Protein AF-A0A454FES8-F1 (afdb_monomer_lite)

Secondary structure (DSSP, 8-state):
-PPPPHHHHHHHHHHHHTT--HHHHHHHHHHHHH--EEEEEE-TTS-EEEETTEESTT-

Foldseek 3Di:
DPDPPPVLVVVLVVCVVVVHDPVVSVCSVLCVPQPAAQDWDQDPVRFTAHGSGDGDPVD

Organism: Escherichia coli (NCBI:txid562)

pLDDT: mean 94.87, std 6.34, range [54.25, 98.0]

Radius of gyration: 14.06 Å; chains: 1; bounding box: 33×21×33 Å

Structure (mmCIF, N/CA/C/O backbone):
data_AF-A0A454FES8-F1
#
_entry.id   AF-A0A454FES8-F1
#
loop_
_atom_site.group_PDB
_atom_site.id
_atom_site.type_symbol
_atom_site.label_atom_id
_atom_site.label_alt_id
_atom_site.label_comp_id
_atom_site.label_asym_id
_atom_site.label_entity_id
_atom_site.label_seq_id
_atom_site.pdbx_PDB_ins_code
_atom_site.Cartn_x
_atom_site.Cartn_y
_atom_site.Cartn_z
_atom_site.occupancy
_atom_site.B_iso_or_equiv
_atom_site.auth_seq_id
_atom_site.auth_comp_id
_atom_site.auth_asym_id
_atom_site.auth_atom_id
_atom_site.pdbx_PDB_model_num
ATOM 1 N N . MET A 1 1 ? -7.156 4.496 -21.041 1.00 54.25 1 MET A N 1
ATOM 2 C CA . MET A 1 1 ? -6.779 4.487 -19.611 1.00 54.25 1 MET A CA 1
ATOM 3 C C . MET A 1 1 ? -6.158 5.833 -19.276 1.00 54.25 1 MET A C 1
ATOM 5 O O . MET A 1 1 ? -5.331 6.286 -20.066 1.00 54.25 1 MET A 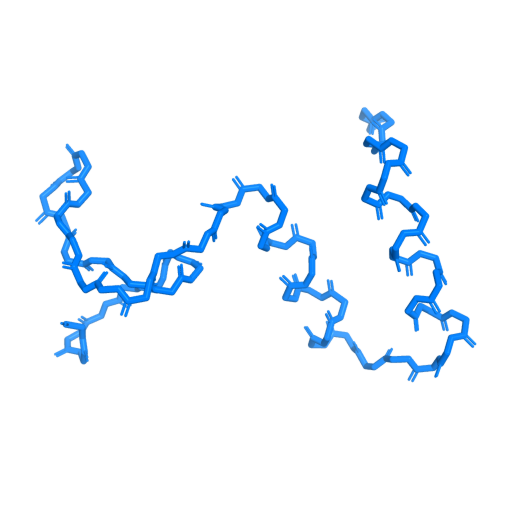O 1
ATOM 9 N N . PRO A 1 2 ? -6.565 6.502 -18.187 1.00 73.25 2 PRO A N 1
ATOM 10 C CA . PRO A 1 2 ? -5.912 7.733 -17.760 1.00 73.25 2 PRO A CA 1
ATOM 11 C C . PRO A 1 2 ? -4.418 7.483 -17.532 1.00 73.25 2 PRO A C 1
ATOM 13 O O . PRO A 1 2 ? -3.997 6.402 -17.116 1.00 73.25 2 PRO A O 1
ATOM 16 N N . LYS A 1 3 ? -3.600 8.482 -17.860 1.00 87.31 3 LYS A N 1
ATOM 17 C CA . LYS A 1 3 ? -2.150 8.404 -17.689 1.00 87.31 3 LYS A CA 1
ATOM 18 C C . LYS A 1 3 ? -1.838 8.323 -16.195 1.00 87.31 3 LYS A C 1
ATOM 20 O O . LYS A 1 3 ? -2.272 9.186 -15.439 1.00 87.31 3 LYS A O 1
ATOM 25 N N . LEU A 1 4 ? -1.063 7.315 -15.787 1.00 92.19 4 LEU A N 1
ATOM 26 C CA . LEU A 1 4 ? -0.625 7.198 -14.396 1.00 92.19 4 LEU A CA 1
ATOM 27 C C . LEU A 1 4 ? 0.127 8.465 -13.954 1.00 92.19 4 LEU A C 1
ATOM 29 O O . LEU A 1 4 ? 0.911 9.007 -14.751 1.00 92.19 4 LEU A O 1
ATOM 33 N N . PRO A 1 5 ? -0.039 8.900 -12.689 1.00 95.19 5 PRO A N 1
ATOM 34 C CA . PRO A 1 5 ? 0.748 9.981 -12.120 1.00 95.19 5 PRO A CA 1
ATOM 35 C C . PRO A 1 5 ? 2.243 9.753 -12.348 1.00 95.19 5 PRO A C 1
ATOM 37 O O . PRO A 1 5 ? 2.754 8.639 -12.203 1.00 95.19 5 PRO A O 1
ATOM 40 N N . ALA A 1 6 ? 2.958 10.820 -12.709 1.00 95.44 6 ALA A N 1
ATOM 41 C CA . ALA A 1 6 ? 4.390 10.757 -12.980 1.00 95.44 6 ALA A CA 1
ATOM 42 C C . ALA A 1 6 ? 5.218 10.061 -11.875 1.00 95.44 6 ALA A C 1
ATOM 44 O O . ALA A 1 6 ? 6.056 9.234 -12.250 1.00 95.44 6 ALA A O 1
ATOM 45 N N . PRO A 1 7 ? 5.013 10.324 -10.563 1.00 94.31 7 PRO A N 1
ATOM 46 C CA . PRO A 1 7 ? 5.787 9.655 -9.515 1.00 94.31 7 PRO A CA 1
ATOM 47 C C . PRO A 1 7 ? 5.491 8.153 -9.438 1.00 94.31 7 PRO A C 1
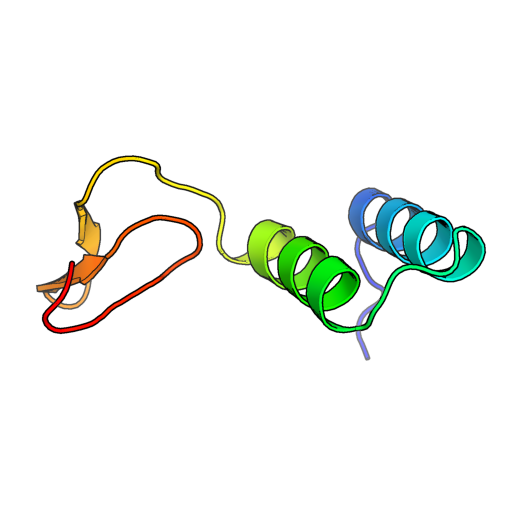ATOM 49 O O . PRO A 1 7 ? 6.427 7.353 -9.420 1.00 94.31 7 PRO A O 1
ATOM 52 N N . LEU A 1 8 ? 4.212 7.761 -9.488 1.00 95.81 8 LEU A N 1
ATOM 53 C CA . LEU A 1 8 ? 3.806 6.355 -9.464 1.00 95.81 8 LEU A CA 1
ATOM 54 C C . LEU A 1 8 ? 4.395 5.595 -10.656 1.00 95.81 8 LEU A C 1
ATOM 56 O O . LEU A 1 8 ? 5.044 4.565 -10.494 1.00 95.81 8 LEU A O 1
ATOM 60 N N . ARG A 1 9 ? 4.247 6.146 -11.863 1.00 96.00 9 ARG A N 1
ATOM 61 C CA . ARG A 1 9 ? 4.745 5.521 -13.092 1.00 96.00 9 ARG A CA 1
ATOM 62 C C . ARG A 1 9 ? 6.255 5.282 -13.059 1.00 96.00 9 ARG A C 1
ATOM 64 O O . ARG A 1 9 ? 6.698 4.203 -13.437 1.00 96.00 9 ARG A O 1
ATOM 71 N N . LYS A 1 10 ? 7.043 6.265 -12.606 1.00 96.75 10 LYS A N 1
ATOM 72 C CA . LYS A 1 10 ? 8.505 6.118 -12.482 1.00 96.75 10 LYS A CA 1
ATOM 73 C C . LYS A 1 10 ? 8.871 4.988 -11.517 1.00 96.75 10 LYS A C 1
ATOM 75 O O . LYS A 1 10 ? 9.735 4.180 -11.842 1.00 96.75 10 LYS A O 1
ATOM 80 N N . LYS A 1 11 ? 8.187 4.907 -10.371 1.00 96.62 11 LYS A N 1
ATOM 81 C CA . LYS A 1 11 ? 8.430 3.873 -9.357 1.00 96.62 11 LYS A CA 1
ATOM 82 C C . LYS A 1 11 ? 8.111 2.471 -9.883 1.00 96.62 11 LYS A C 1
ATOM 84 O O . LYS A 1 11 ? 8.923 1.568 -9.721 1.00 96.62 11 LYS A O 1
ATOM 89 N N . LEU A 1 12 ? 6.978 2.300 -10.564 1.00 97.00 12 LEU A N 1
ATOM 90 C CA . LEU A 1 12 ? 6.587 1.005 -11.131 1.00 97.00 12 LEU A CA 1
ATOM 91 C C . LEU A 1 12 ? 7.537 0.547 -12.244 1.00 97.00 12 LEU A C 1
ATOM 93 O O . LEU A 1 12 ? 7.927 -0.615 -12.258 1.00 97.00 12 LEU A O 1
ATOM 97 N N . ILE A 1 13 ? 7.966 1.453 -13.132 1.00 97.00 13 ILE A N 1
ATOM 98 C CA . ILE A 1 13 ? 8.968 1.130 -14.162 1.00 97.00 13 ILE A CA 1
ATOM 99 C C . ILE A 1 13 ? 10.276 0.673 -13.511 1.00 97.00 13 ILE A C 1
ATOM 101 O O . ILE A 1 13 ? 10.828 -0.344 -13.915 1.00 97.00 13 ILE A O 1
ATOM 105 N N . ALA A 1 14 ? 10.751 1.382 -12.483 1.00 97.94 14 ALA A N 1
ATOM 106 C CA . ALA A 1 14 ? 11.966 0.997 -11.771 1.00 97.94 14 ALA A CA 1
ATOM 107 C C . ALA A 1 14 ? 11.852 -0.403 -11.139 1.00 97.94 14 ALA A C 1
ATOM 109 O O . ALA A 1 14 ? 12.786 -1.191 -11.249 1.00 97.94 14 ALA A O 1
ATOM 110 N N . LEU A 1 15 ? 10.704 -0.740 -10.540 1.00 97.75 15 LEU A N 1
ATOM 111 C CA . LEU A 1 15 ? 10.455 -2.073 -9.974 1.00 97.75 15 LEU A CA 1
ATOM 112 C C . LEU A 1 15 ? 10.465 -3.172 -11.044 1.00 97.75 15 LEU A C 1
ATOM 114 O O . LEU A 1 15 ? 11.078 -4.214 -10.835 1.00 97.75 15 LEU A O 1
ATOM 118 N N . VAL A 1 16 ? 9.836 -2.930 -12.197 1.00 96.75 16 VAL A N 1
ATOM 119 C CA . VAL A 1 16 ? 9.846 -3.878 -13.325 1.00 96.75 16 VAL A CA 1
ATOM 120 C C . VAL A 1 16 ? 11.270 -4.093 -13.842 1.00 96.75 16 VAL A C 1
ATOM 122 O O . VAL A 1 16 ? 11.687 -5.233 -14.023 1.00 96.75 16 VAL A O 1
ATOM 125 N N . LEU A 1 17 ? 12.038 -3.016 -14.032 1.00 97.75 17 LEU A N 1
ATOM 126 C CA . LEU A 1 17 ? 13.431 -3.097 -14.489 1.00 97.75 17 LEU A CA 1
ATOM 127 C C . LEU A 1 17 ? 14.350 -3.793 -13.475 1.00 97.75 17 LEU A C 1
ATOM 129 O O . LEU A 1 17 ? 15.319 -4.431 -13.872 1.00 97.75 17 LEU A O 1
ATOM 133 N N . ALA A 1 18 ? 14.035 -3.703 -12.182 1.00 97.69 18 ALA A N 1
ATOM 134 C CA . ALA A 1 18 ? 14.741 -4.411 -11.117 1.00 97.69 18 ALA A CA 1
ATOM 135 C C . ALA A 1 18 ? 14.341 -5.896 -10.989 1.00 97.69 18 ALA A C 1
ATOM 137 O O . ALA A 1 18 ? 14.842 -6.580 -10.100 1.00 97.69 18 ALA A O 1
ATOM 138 N N . GLY A 1 19 ? 13.433 -6.402 -11.834 1.00 96.88 19 GLY A N 1
ATOM 139 C CA . GLY A 1 19 ? 12.959 -7.787 -11.772 1.00 96.88 19 GLY A CA 1
ATOM 140 C C . GLY A 1 19 ? 12.044 -8.076 -10.578 1.00 96.88 19 GLY A C 1
ATOM 141 O O . GLY A 1 19 ? 11.964 -9.219 -10.131 1.00 96.88 19 GLY A O 1
ATOM 142 N N . ALA A 1 20 ? 11.367 -7.059 -10.033 1.00 96.81 20 ALA A N 1
ATOM 143 C CA . ALA A 1 20 ? 10.455 -7.249 -8.912 1.00 96.81 20 ALA A CA 1
ATOM 144 C C . ALA A 1 20 ? 9.273 -8.154 -9.296 1.00 96.81 20 ALA A C 1
ATOM 146 O O . ALA A 1 20 ? 8.695 -8.039 -10.379 1.00 96.81 20 ALA A O 1
ATOM 147 N N . GLY A 1 21 ? 8.875 -9.023 -8.365 1.00 97.19 21 GLY A N 1
ATOM 148 C CA . GLY A 1 21 ? 7.686 -9.853 -8.522 1.00 97.19 21 GLY A CA 1
ATOM 149 C C . GLY A 1 21 ? 6.393 -9.033 -8.543 1.00 97.19 21 GLY A C 1
ATOM 150 O O . GLY A 1 21 ? 6.328 -7.899 -8.055 1.00 97.19 21 GLY A O 1
ATOM 151 N N . THR A 1 22 ? 5.326 -9.644 -9.062 1.00 95.81 22 THR A N 1
ATOM 152 C CA . THR A 1 22 ? 3.993 -9.026 -9.170 1.00 95.81 22 THR A CA 1
ATOM 153 C C . THR A 1 22 ? 3.461 -8.536 -7.827 1.00 95.81 22 THR A C 1
ATOM 155 O O . THR A 1 22 ? 2.855 -7.471 -7.778 1.00 95.81 22 THR A O 1
ATOM 158 N N . PHE A 1 23 ? 3.751 -9.253 -6.737 1.00 95.56 23 PHE A N 1
ATOM 159 C CA . PHE A 1 23 ? 3.3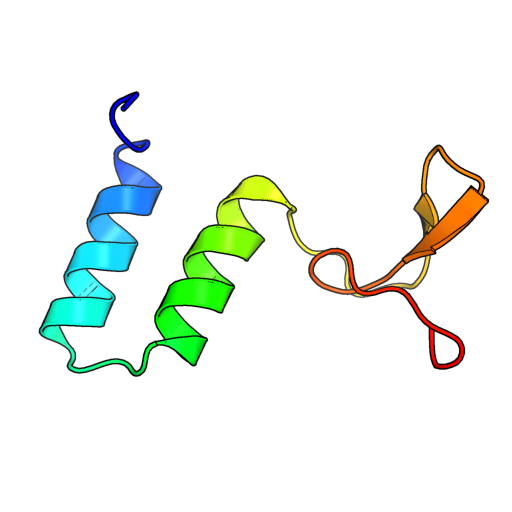75 -8.852 -5.382 1.00 95.56 23 PHE A CA 1
ATOM 160 C C . PHE A 1 23 ? 3.938 -7.473 -5.016 1.00 95.56 23 PHE A C 1
ATOM 162 O O . PHE A 1 23 ? 3.186 -6.566 -4.674 1.00 95.56 23 PHE A O 1
ATOM 169 N N . THR A 1 24 ? 5.248 -7.269 -5.176 1.00 96.12 24 THR A N 1
ATOM 170 C CA . THR A 1 24 ? 5.904 -5.994 -4.854 1.00 96.12 24 THR A CA 1
ATOM 171 C C . THR A 1 24 ? 5.372 -4.849 -5.710 1.00 96.12 24 THR A C 1
ATOM 173 O O . THR A 1 24 ? 5.192 -3.737 -5.208 1.00 96.12 24 THR A O 1
ATOM 176 N N . ILE A 1 25 ? 5.115 -5.103 -6.994 1.00 96.50 25 ILE A N 1
ATOM 177 C CA . ILE A 1 25 ? 4.537 -4.112 -7.911 1.00 96.50 25 ILE A CA 1
ATOM 178 C C . ILE A 1 25 ? 3.117 -3.747 -7.460 1.00 96.50 25 ILE A C 1
ATOM 180 O O . ILE A 1 25 ? 2.793 -2.561 -7.378 1.00 96.50 25 ILE A O 1
ATOM 184 N N . ALA A 1 26 ? 2.300 -4.746 -7.118 1.00 94.62 26 ALA A N 1
ATOM 185 C CA . ALA A 1 26 ? 0.932 -4.554 -6.657 1.00 94.62 26 ALA A CA 1
ATOM 186 C C . ALA A 1 26 ? 0.884 -3.743 -5.358 1.00 94.62 26 ALA A C 1
ATOM 188 O O . ALA A 1 26 ? 0.180 -2.741 -5.327 1.00 94.62 26 ALA A O 1
ATOM 189 N N . THR A 1 27 ? 1.695 -4.075 -4.347 1.00 93.69 27 THR A N 1
ATOM 190 C CA . THR A 1 27 ? 1.762 -3.319 -3.080 1.00 93.69 27 THR A CA 1
ATOM 191 C C . THR A 1 27 ? 2.080 -1.841 -3.302 1.00 93.69 27 THR A C 1
ATOM 193 O O . THR A 1 27 ? 1.519 -0.963 -2.653 1.00 93.69 27 THR A O 1
ATOM 196 N N . HIS A 1 28 ? 2.990 -1.540 -4.230 1.00 94.38 28 HIS A N 1
ATOM 197 C CA . HIS A 1 28 ? 3.360 -0.162 -4.537 1.00 94.38 28 HIS A CA 1
ATOM 198 C C . HIS A 1 28 ? 2.292 0.589 -5.325 1.00 94.38 28 HIS A C 1
ATOM 200 O O . HIS A 1 28 ? 2.151 1.800 -5.155 1.00 94.38 28 HIS A O 1
ATOM 206 N N . TYR A 1 29 ? 1.575 -0.114 -6.199 1.00 95.19 29 TYR A N 1
ATOM 207 C CA . TYR A 1 29 ? 0.446 0.449 -6.918 1.00 95.19 29 TYR A CA 1
ATOM 208 C C . TYR A 1 29 ? -0.714 0.749 -5.968 1.00 95.19 29 TYR A C 1
ATOM 210 O O . TYR A 1 29 ? -1.187 1.881 -5.946 1.00 95.19 29 TYR A O 1
ATOM 218 N N . THR A 1 30 ? -1.133 -0.226 -5.158 1.00 94.50 30 THR A N 1
ATOM 219 C CA . THR A 1 30 ? -2.249 -0.074 -4.215 1.00 94.50 30 THR A CA 1
ATOM 220 C C . THR A 1 30 ? -1.926 0.960 -3.146 1.00 94.50 30 THR A C 1
ATOM 222 O O . THR A 1 30 ? -2.696 1.896 -2.960 1.00 94.50 30 THR A O 1
ATOM 225 N N . GLY A 1 31 ? -0.740 0.897 -2.536 1.00 94.88 31 GLY A N 1
ATOM 226 C CA . GLY A 1 31 ? -0.343 1.836 -1.485 1.00 94.88 31 GLY A CA 1
ATOM 227 C C . GLY A 1 31 ? -0.243 3.299 -1.935 1.00 94.88 31 GLY A C 1
ATOM 228 O O . GLY A 1 31 ? -0.320 4.190 -1.096 1.00 94.88 31 GLY A O 1
ATOM 229 N N . TYR A 1 32 ? -0.097 3.576 -3.238 1.00 95.00 32 TYR A N 1
ATOM 230 C CA . TYR A 1 32 ? -0.158 4.950 -3.754 1.00 95.00 32 TYR A CA 1
ATOM 231 C C . TYR A 1 32 ? -1.574 5.539 -3.688 1.00 95.00 32 TYR A C 1
ATOM 233 O O . TYR A 1 32 ? -1.713 6.747 -3.512 1.00 95.00 32 TYR A O 1
ATOM 241 N N . TRP A 1 33 ? -2.604 4.707 -3.858 1.00 95.12 33 TRP A N 1
ATOM 242 C CA . TRP A 1 33 ? -4.002 5.143 -3.909 1.00 95.12 33 TRP A CA 1
ATOM 243 C C . TRP A 1 33 ? -4.715 4.997 -2.566 1.00 95.12 33 TRP A C 1
ATOM 245 O O . TRP A 1 33 ? -5.449 5.900 -2.184 1.00 95.12 33 TRP A O 1
ATOM 255 N N . GLU A 1 34 ? -4.466 3.900 -1.854 1.00 95.00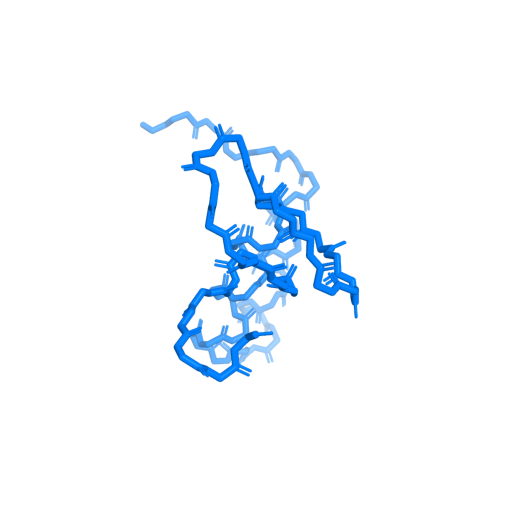 34 GLU A N 1
ATOM 256 C CA . GLU A 1 34 ? -5.113 3.594 -0.570 1.00 95.00 34 GLU A CA 1
ATOM 257 C C . GLU A 1 34 ? -4.497 4.375 0.601 1.00 95.00 34 GLU A C 1
ATOM 259 O O . GLU A 1 34 ? -5.158 4.664 1.593 1.00 95.00 34 GLU A O 1
ATOM 264 N N . GLY A 1 35 ? -3.214 4.738 0.497 1.00 93.06 35 GLY A N 1
ATOM 265 C CA . GLY A 1 35 ? -2.452 5.251 1.634 1.00 93.06 35 GLY A CA 1
ATOM 266 C C . GLY A 1 35 ? -2.023 4.139 2.597 1.00 93.06 35 GLY A C 1
ATOM 267 O O . GLY A 1 35 ? -2.157 2.951 2.305 1.00 93.06 35 GLY A O 1
ATOM 268 N N . LYS A 1 36 ? -1.419 4.526 3.727 1.00 94.69 36 LYS A N 1
ATOM 269 C CA . LYS A 1 36 ? -0.948 3.591 4.755 1.00 94.69 36 LYS A CA 1
ATOM 270 C C . LYS A 1 36 ? -1.219 4.140 6.149 1.00 94.69 36 LYS A C 1
ATOM 272 O O . LYS A 1 36 ? -0.711 5.210 6.473 1.00 94.69 36 LYS A O 1
ATOM 277 N N . GLU A 1 37 ? -1.894 3.355 6.976 1.00 96.25 37 GLU A N 1
ATOM 278 C CA . GLU A 1 37 ? -2.087 3.629 8.399 1.00 96.25 37 GLU A CA 1
ATOM 279 C C . GLU A 1 37 ? -1.552 2.449 9.225 1.00 96.25 37 GLU A C 1
ATOM 281 O O . GLU A 1 37 ? -1.861 1.296 8.944 1.00 96.25 37 GLU A O 1
ATOM 286 N N . ASN A 1 38 ? -0.676 2.700 10.200 1.00 96.50 38 ASN A N 1
ATOM 287 C CA . ASN A 1 38 ? -0.052 1.613 10.976 1.00 96.50 38 ASN A CA 1
ATOM 288 C C . ASN A 1 38 ? -0.842 1.275 12.250 1.00 96.50 38 ASN A C 1
ATOM 290 O O . ASN A 1 38 ? -0.456 0.353 12.967 1.00 96.50 38 ASN A O 1
ATOM 294 N N . SER A 1 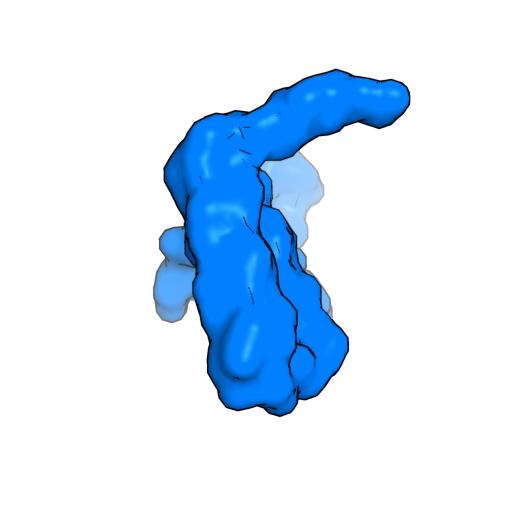39 ? -1.900 2.028 12.546 1.00 96.81 39 SER A N 1
ATOM 295 C CA . SER A 1 39 ? -2.818 1.788 13.656 1.00 96.81 39 SER A CA 1
ATOM 296 C C . SER A 1 39 ? -4.199 1.369 13.147 1.00 96.81 39 SER A C 1
ATOM 298 O O . SER A 1 39 ? -4.619 1.776 12.069 1.00 96.81 39 SER A O 1
ATOM 300 N N . THR A 1 40 ? -4.917 0.525 13.887 1.00 97.56 40 THR A N 1
ATOM 301 C CA . THR A 1 40 ? -6.297 0.190 13.509 1.00 97.56 40 THR A CA 1
ATOM 302 C C . THR A 1 40 ? -7.182 1.430 13.647 1.00 97.56 40 THR A C 1
ATOM 304 O O . THR A 1 40 ? -7.159 2.098 14.684 1.00 97.56 40 THR A O 1
ATOM 307 N N . TYR A 1 41 ? -7.983 1.724 12.624 1.00 97.00 41 TYR A N 1
ATOM 308 C CA . TYR A 1 41 ? -8.978 2.796 12.631 1.00 97.00 41 TYR A CA 1
ATOM 309 C C . TYR A 1 41 ? -10.334 2.288 12.134 1.00 97.00 41 TYR A C 1
ATOM 311 O O . TYR A 1 41 ? -10.422 1.252 11.480 1.00 97.00 41 TYR A O 1
ATOM 319 N N . ILE A 1 42 ? -11.399 3.024 12.454 1.00 97.94 42 ILE A N 1
ATOM 320 C CA . ILE A 1 42 ? -12.732 2.768 11.908 1.00 97.94 42 ILE A CA 1
ATOM 321 C C . ILE A 1 42 ? -12.901 3.620 10.658 1.00 97.94 42 ILE A C 1
ATOM 323 O O . ILE A 1 42 ? -12.819 4.850 10.723 1.00 97.94 42 ILE A O 1
ATOM 327 N N . ASP A 1 43 ? -13.098 2.969 9.518 1.00 96.94 43 ASP A N 1
ATOM 328 C CA . ASP A 1 43 ? -13.320 3.662 8.256 1.00 96.94 43 ASP A CA 1
ATOM 329 C C . ASP A 1 43 ? -14.728 4.305 8.188 1.00 96.94 43 ASP A C 1
ATOM 331 O O . ASP A 1 43 ? -15.565 4.090 9.072 1.00 96.94 43 ASP A O 1
ATOM 335 N N . PRO A 1 44 ? -15.043 5.101 7.147 1.00 97.44 44 PRO A N 1
ATOM 336 C CA . PRO A 1 44 ? -16.342 5.773 7.029 1.00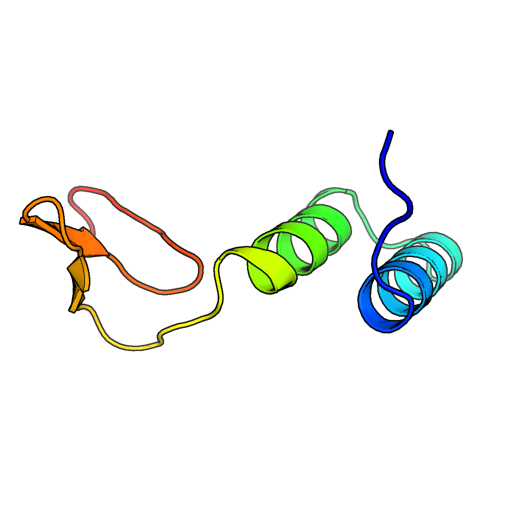 97.44 44 PRO A CA 1
ATOM 337 C C . PRO A 1 44 ? -17.567 4.846 6.988 1.00 97.44 44 PRO A C 1
ATOM 339 O O . PRO A 1 44 ? -18.692 5.325 7.128 1.00 97.44 44 PRO A O 1
ATOM 342 N N . THR A 1 45 ? -17.374 3.545 6.769 1.00 97.25 45 THR A N 1
ATOM 343 C CA . THR A 1 45 ? -18.442 2.537 6.736 1.00 97.25 45 THR A CA 1
ATOM 344 C C . THR A 1 45 ? -18.621 1.808 8.068 1.00 97.25 45 THR A C 1
ATOM 346 O O . THR A 1 45 ? -19.555 1.021 8.205 1.00 97.25 45 THR A O 1
ATOM 349 N N . GLY A 1 46 ? -17.773 2.090 9.062 1.00 97.38 46 GLY A N 1
ATOM 350 C CA . GLY A 1 46 ? -17.796 1.420 10.361 1.00 97.38 46 GLY A CA 1
ATOM 351 C C . GLY A 1 46 ? -16.930 0.158 10.427 1.00 97.38 46 GLY A C 1
ATOM 352 O O . GLY A 1 46 ? -17.047 -0.594 11.393 1.00 97.38 46 GLY A O 1
ATOM 353 N N . THR A 1 47 ? -16.071 -0.082 9.432 1.00 97.75 47 THR A N 1
ATOM 354 C CA . THR A 1 47 ? -15.233 -1.288 9.358 1.00 97.75 47 THR A CA 1
ATOM 355 C C . THR A 1 47 ? -13.861 -1.036 10.004 1.00 97.75 47 THR A C 1
ATOM 357 O O . THR A 1 47 ? -13.246 -0.007 9.709 1.00 97.75 47 THR A O 1
ATOM 360 N N . PRO A 1 48 ? -13.361 -1.935 10.879 1.00 98.00 48 PRO A N 1
ATOM 361 C CA . PRO A 1 48 ? -11.975 -1.906 11.344 1.00 98.00 48 PRO A CA 1
ATOM 362 C C . PRO A 1 48 ? -10.993 -2.124 10.189 1.00 98.00 48 PRO A C 1
ATOM 364 O O . PRO A 1 48 ? -11.069 -3.134 9.484 1.00 98.00 48 PRO A O 1
ATOM 367 N N . THR A 1 49 ? -10.060 -1.186 10.028 1.00 97.94 49 THR A N 1
ATOM 368 C CA . THR A 1 49 ? -9.124 -1.139 8.899 1.00 97.94 49 THR A CA 1
ATOM 369 C C . THR A 1 49 ? -7.706 -0.793 9.372 1.00 97.94 49 THR A C 1
ATOM 371 O O . THR A 1 49 ? -7.528 0.027 10.274 1.00 97.94 49 THR A O 1
ATOM 374 N N . ILE A 1 50 ? -6.678 -1.406 8.771 1.00 97.50 50 ILE A N 1
ATOM 375 C CA . ILE A 1 50 ? -5.250 -1.152 9.064 1.00 97.50 50 ILE A CA 1
ATOM 376 C C . ILE A 1 50 ? -4.376 -1.286 7.799 1.00 97.50 50 ILE A C 1
ATOM 378 O O . ILE A 1 50 ? -4.798 -1.795 6.762 1.00 97.50 50 ILE A O 1
ATOM 382 N N . CYS A 1 51 ? -3.115 -0.865 7.863 1.00 96.00 51 CYS A N 1
ATOM 383 C CA . CYS A 1 51 ? -2.114 -0.951 6.800 1.00 96.00 51 CYS A CA 1
ATOM 384 C C . CYS A 1 51 ? -2.573 -0.253 5.511 1.00 96.00 51 CYS A C 1
ATOM 386 O O . CYS A 1 51 ? -2.800 0.952 5.515 1.00 96.00 51 CYS A O 1
ATOM 388 N N . TYR A 1 52 ? -2.658 -0.995 4.405 1.00 95.69 52 TYR A N 1
ATOM 389 C CA . TYR A 1 52 ? -3.065 -0.508 3.086 1.00 95.69 52 TYR A CA 1
ATOM 390 C C . TYR A 1 52 ? -4.534 -0.875 2.820 1.00 95.69 52 TYR A C 1
ATOM 392 O O . TYR A 1 52 ? -4.824 -1.555 1.839 1.00 95.69 52 TYR A O 1
ATOM 400 N N . GLY A 1 53 ? -5.434 -0.525 3.744 1.00 95.44 53 GLY A N 1
ATOM 401 C CA . GLY A 1 53 ? -6.855 -0.878 3.639 1.00 95.44 53 GLY A CA 1
ATOM 402 C C . GLY A 1 53 ? -7.173 -2.348 3.954 1.00 95.44 53 GLY A C 1
ATOM 403 O O . GLY A 1 53 ? -8.149 -2.888 3.440 1.00 95.44 53 GLY A O 1
ATOM 404 N N . HIS A 1 54 ? -6.341 -3.025 4.753 1.00 96.31 54 HIS A N 1
ATOM 405 C CA . HIS A 1 54 ? -6.611 -4.395 5.202 1.00 96.31 54 HIS A CA 1
ATOM 406 C C . HIS A 1 54 ? -7.798 -4.410 6.163 1.00 96.31 54 HIS A C 1
ATOM 408 O O . HIS A 1 54 ? -7.842 -3.605 7.092 1.00 96.31 54 HIS A O 1
ATOM 414 N N . THR A 1 55 ? -8.722 -5.340 5.939 1.00 97.50 55 THR A N 1
ATOM 415 C CA . THR A 1 55 ? -9.927 -5.567 6.746 1.00 97.50 55 THR A CA 1
ATOM 416 C C . THR A 1 55 ? -10.070 -7.066 7.005 1.00 97.50 55 THR A C 1
ATOM 418 O O . THR A 1 55 ? -9.654 -7.884 6.180 1.00 97.50 55 THR A O 1
ATOM 421 N N . GLY A 1 56 ? -10.664 -7.443 8.136 1.00 96.44 56 GLY A N 1
ATOM 422 C CA . GLY A 1 56 ? -10.884 -8.846 8.480 1.00 96.44 56 GLY A CA 1
ATOM 423 C C . GLY A 1 56 ? -11.068 -9.071 9.982 1.00 96.44 56 GLY A C 1
ATOM 424 O O . GLY A 1 56 ? -10.910 -8.136 10.761 1.00 96.44 56 GLY A O 1
ATOM 425 N N . PRO A 1 57 ? -11.401 -10.303 10.410 1.00 96.25 57 PRO A N 1
ATOM 426 C CA . PRO A 1 57 ? -11.515 -10.660 11.830 1.00 96.25 57 PRO A CA 1
ATOM 427 C C . PRO A 1 57 ? -10.200 -10.548 12.620 1.00 96.25 57 PRO A C 1
ATOM 429 O O . PRO A 1 57 ? -10.212 -10.666 13.842 1.00 96.25 57 PRO A O 1
ATOM 432 N N . ASP A 1 58 ? -9.075 -10.412 11.920 1.00 95.75 58 ASP A N 1
ATOM 433 C CA . ASP A 1 58 ? -7.718 -10.266 12.446 1.00 95.75 58 ASP A CA 1
ATOM 434 C C . ASP A 1 58 ? -7.268 -8.801 12.621 1.00 95.75 58 ASP A C 1
ATOM 436 O O . ASP A 1 58 ? -6.139 -8.569 13.058 1.00 95.75 58 ASP A O 1
ATOM 440 N N . VAL A 1 59 ? -8.134 -7.836 12.285 1.00 91.81 59 VAL A N 1
ATOM 441 C CA . VAL A 1 59 ? -7.923 -6.383 12.441 1.00 91.81 59 VAL A CA 1
ATOM 442 C C . VAL A 1 59 ? -8.535 -5.873 13.740 1.00 91.81 59 VAL A C 1
ATOM 444 O O . VAL A 1 59 ? -7.867 -5.038 14.398 1.00 91.81 59 VAL A O 1
#

InterPro domains:
  IPR002196 Glycoside hydrolase, family 24 [PF00959] (33-59)
  IPR023346 Lysozyme-like domain superfamily [SSF53955] (6-57)
  IPR023347 Lysozyme domain superfamily [G3DSA:1.10.530.40] (4-59)

Sequence (59 aa):
MPKLPAPLRKKLIALVLAGAGTFTIATHYTGYWEGKENSTYIDPTGTPTICYGHTGPDV